Protein AF-A0A3M3B7T4-F1 (afdb_monomer)

Solvent-accessible surface area (backbone atoms only — not comparable to full-atom values): 5908 Å² total; per-residue (Å²): 112,56,60,79,78,45,76,44,86,51,81,62,14,79,45,64,68,22,32,44,39,66,60,53,56,49,51,52,55,50,26,75,75,70,40,29,68,74,38,72,48,77,48,47,74,88,32,55,61,93,86,38,68,91,43,87,62,51,69,60,44,50,54,51,48,52,53,59,53,69,76,46,64,52,56,44,77,45,80,43,83,40,76,53,68,89,75,62,73,81,59,95,81,77,85,123

Structure (mmCIF, N/CA/C/O backbone):
data_AF-A0A3M3B7T4-F1
#
_entry.id   AF-A0A3M3B7T4-F1
#
loop_
_atom_site.group_PDB
_atom_site.id
_atom_site.type_symbol
_atom_site.label_atom_id
_atom_site.label_alt_id
_atom_site.label_comp_id
_atom_site.label_asym_id
_atom_site.label_entity_id
_atom_site.label_seq_id
_atom_site.pdbx_PDB_ins_code
_atom_site.Cartn_x
_atom_site.Cartn_y
_atom_site.Cartn_z
_atom_site.occupancy
_atom_site.B_iso_or_equiv
_atom_site.auth_seq_id
_atom_site.auth_comp_id
_atom_site.auth_asym_id
_atom_site.auth_atom_id
_atom_site.pdbx_PDB_model_num
ATOM 1 N N . MET A 1 1 ? 1.773 0.829 -5.707 1.00 90.00 1 MET A N 1
ATOM 2 C CA . MET A 1 1 ? 2.976 0.283 -5.036 1.00 90.00 1 MET A CA 1
ATOM 3 C C . MET A 1 1 ? 4.155 0.103 -5.978 1.00 90.00 1 MET A C 1
ATOM 5 O O . MET A 1 1 ? 5.264 0.381 -5.547 1.00 90.00 1 MET A O 1
ATOM 9 N N . SER A 1 2 ? 3.946 -0.307 -7.233 1.00 94.25 2 SER A N 1
ATOM 10 C CA . SER A 1 2 ? 5.018 -0.389 -8.236 1.00 94.25 2 SER A CA 1
ATOM 11 C C . SER A 1 2 ? 5.692 0.966 -8.512 1.00 94.25 2 SER A C 1
ATOM 13 O O . SER A 1 2 ? 4.996 1.977 -8.643 1.00 94.25 2 SER A O 1
ATOM 15 N N . SER A 1 3 ? 7.027 0.972 -8.613 1.00 95.44 3 SER A N 1
ATOM 16 C CA . SER A 1 3 ? 7.825 2.123 -9.069 1.00 95.44 3 SER A CA 1
ATOM 17 C C . SER A 1 3 ? 7.748 2.347 -10.583 1.00 95.44 3 SER A C 1
ATOM 19 O O . SER A 1 3 ? 7.981 3.464 -11.031 1.00 95.44 3 SER A O 1
ATOM 21 N N . SER A 1 4 ? 7.376 1.329 -11.368 1.00 95.12 4 SER A N 1
ATOM 22 C CA . SER A 1 4 ? 7.185 1.463 -12.818 1.00 95.12 4 SER A CA 1
ATOM 23 C C . SER A 1 4 ? 5.838 2.091 -13.187 1.00 95.12 4 SER A C 1
ATOM 25 O O . SER A 1 4 ? 5.743 2.770 -14.204 1.00 95.12 4 SER A O 1
ATOM 27 N N . LEU A 1 5 ? 4.805 1.907 -12.354 1.00 95.56 5 LEU A N 1
ATOM 28 C CA . LEU A 1 5 ? 3.466 2.472 -12.578 1.00 95.56 5 LEU A CA 1
ATOM 29 C C . LEU A 1 5 ? 3.256 3.817 -11.872 1.00 95.56 5 LEU A C 1
ATOM 31 O O . LEU A 1 5 ? 2.624 4.716 -12.419 1.00 95.56 5 LEU A O 1
ATOM 35 N N . ASN A 1 6 ? 3.759 3.966 -10.643 1.00 97.06 6 ASN A N 1
ATOM 36 C CA . ASN A 1 6 ? 3.682 5.227 -9.911 1.00 97.06 6 ASN A CA 1
ATOM 37 C C . ASN A 1 6 ? 4.994 6.003 -10.078 1.00 97.06 6 ASN A C 1
ATOM 39 O O . ASN A 1 6 ? 5.915 5.863 -9.271 1.00 97.06 6 ASN A O 1
ATOM 43 N N . THR A 1 7 ? 5.036 6.841 -11.114 1.00 97.00 7 THR A N 1
ATOM 44 C CA . THR A 1 7 ? 6.164 7.718 -11.467 1.00 97.00 7 THR A CA 1
ATOM 45 C C . THR A 1 7 ? 6.043 9.128 -10.874 1.00 97.00 7 THR A C 1
ATOM 47 O O . THR A 1 7 ? 6.711 10.058 -11.326 1.00 97.00 7 THR A O 1
ATOM 50 N N . ARG A 1 8 ? 5.182 9.319 -9.863 1.00 98.44 8 ARG A N 1
ATOM 51 C CA . ARG A 1 8 ? 5.025 10.618 -9.195 1.00 98.44 8 ARG A CA 1
ATOM 52 C C . ARG A 1 8 ? 6.318 11.031 -8.493 1.00 98.44 8 ARG A C 1
ATOM 54 O O . ARG A 1 8 ? 7.052 10.196 -7.967 1.00 98.44 8 ARG A O 1
ATOM 61 N N . THR A 1 9 ? 6.529 12.338 -8.409 1.00 98.25 9 THR A N 1
ATOM 62 C CA . THR A 1 9 ? 7.679 12.966 -7.740 1.00 98.25 9 THR A CA 1
ATOM 63 C C . THR A 1 9 ? 7.291 13.722 -6.468 1.00 98.25 9 THR A C 1
ATOM 65 O O . THR A 1 9 ? 8.102 14.457 -5.915 1.00 98.25 9 THR A O 1
ATOM 68 N N . ASP A 1 10 ? 6.043 13.590 -6.026 1.00 98.50 10 ASP A N 1
ATOM 69 C CA . ASP A 1 10 ? 5.531 14.213 -4.809 1.00 98.50 10 ASP A CA 1
ATOM 70 C C . ASP A 1 10 ? 5.583 13.240 -3.614 1.00 98.50 10 ASP A C 1
ATOM 72 O O . ASP A 1 10 ? 6.195 12.169 -3.682 1.00 98.50 10 ASP A O 1
ATOM 76 N N . GLN A 1 11 ?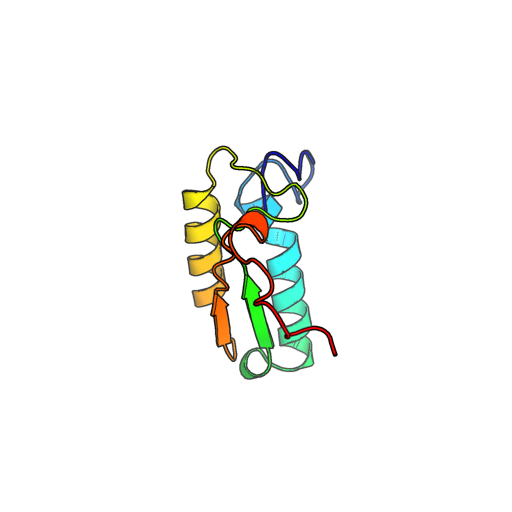 4.911 13.580 -2.510 1.00 98.44 11 GLN A N 1
ATOM 77 C CA . GLN A 1 1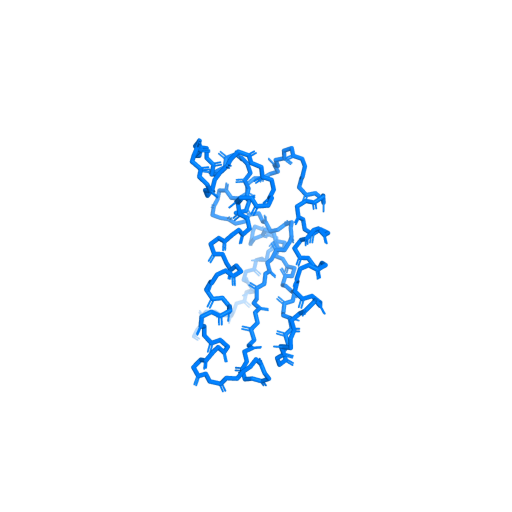1 ? 4.887 12.760 -1.295 1.00 98.44 11 GLN A CA 1
ATOM 78 C C . GLN A 1 11 ? 4.219 11.381 -1.457 1.00 98.44 11 GLN A C 1
ATOM 80 O O . GLN A 1 11 ? 4.278 10.577 -0.525 1.00 98.44 11 GLN A O 1
ATOM 85 N N . TYR A 1 12 ? 3.613 11.089 -2.612 1.00 98.56 12 TYR A N 1
ATOM 86 C CA . TYR A 1 12 ? 2.975 9.808 -2.926 1.00 98.56 12 TYR A CA 1
ATOM 87 C C . TYR A 1 12 ? 3.774 8.956 -3.933 1.00 98.56 12 TYR A C 1
ATOM 89 O O . TYR A 1 12 ? 3.304 7.891 -4.342 1.00 98.56 12 TYR A O 1
ATOM 97 N N . GLY A 1 13 ? 4.978 9.384 -4.337 1.00 98.19 13 GLY A N 1
ATOM 98 C CA . GLY A 1 13 ? 5.859 8.639 -5.244 1.00 98.19 13 GLY A CA 1
ATOM 99 C C . GLY A 1 13 ? 7.352 8.743 -4.916 1.00 98.19 13 GLY A C 1
ATOM 100 O O . GLY A 1 13 ? 7.756 9.234 -3.861 1.00 98.19 13 GLY A O 1
ATOM 101 N N . GLY A 1 14 ? 8.191 8.214 -5.809 1.00 97.19 14 GLY A N 1
ATOM 102 C CA . GLY A 1 14 ? 9.654 8.204 -5.673 1.00 97.19 14 GLY A CA 1
ATOM 103 C C . GLY A 1 14 ? 10.197 7.119 -4.736 1.00 97.19 14 GLY A C 1
ATOM 104 O O . GLY A 1 14 ? 10.915 6.229 -5.179 1.00 97.19 14 GLY A O 1
ATOM 105 N N . SER A 1 15 ? 9.823 7.130 -3.454 1.00 97.81 15 SER A N 1
ATOM 106 C CA . SER A 1 15 ? 10.300 6.152 -2.459 1.00 97.81 15 SER A CA 1
ATOM 107 C C . SER A 1 15 ? 9.270 5.055 -2.165 1.00 97.81 15 SER A C 1
ATOM 109 O O . SER A 1 15 ? 8.076 5.236 -2.405 1.00 97.81 15 SER A O 1
ATOM 111 N N . ILE A 1 16 ? 9.714 3.917 -1.614 1.00 98.00 16 ILE A N 1
ATOM 112 C CA . ILE A 1 16 ? 8.808 2.853 -1.140 1.00 98.00 16 ILE A CA 1
ATOM 113 C C . ILE A 1 16 ? 7.792 3.438 -0.149 1.00 98.00 16 ILE A C 1
ATOM 115 O O . ILE A 1 16 ? 6.592 3.334 -0.390 1.00 98.00 16 ILE A O 1
ATOM 119 N N . ALA A 1 17 ? 8.261 4.142 0.886 1.00 97.94 17 ALA A N 1
ATOM 120 C CA . ALA A 1 17 ? 7.403 4.751 1.904 1.00 97.94 17 ALA A CA 1
ATOM 121 C C . ALA A 1 17 ? 6.340 5.690 1.302 1.00 97.94 17 ALA A C 1
ATOM 123 O O . ALA A 1 17 ? 5.164 5.618 1.654 1.00 97.94 17 ALA A O 1
ATOM 124 N N . ASN A 1 18 ? 6.718 6.529 0.335 1.00 98.50 18 ASN A N 1
ATOM 125 C CA . ASN A 1 18 ? 5.775 7.431 -0.324 1.00 98.50 18 ASN A CA 1
ATOM 126 C C . ASN A 1 18 ? 4.738 6.679 -1.167 1.00 98.50 18 ASN A C 1
ATOM 128 O O . ASN A 1 18 ? 3.559 7.018 -1.131 1.00 98.50 18 ASN A O 1
ATOM 132 N N . ARG A 1 19 ? 5.134 5.622 -1.887 1.00 98.00 19 ARG A N 1
ATOM 133 C CA . ARG A 1 19 ? 4.176 4.814 -2.662 1.00 98.00 19 ARG A CA 1
ATOM 134 C C . ARG A 1 19 ? 3.192 4.062 -1.762 1.00 98.00 19 ARG A C 1
ATOM 136 O O . ARG A 1 19 ? 2.063 3.824 -2.187 1.00 98.00 19 ARG A O 1
ATOM 143 N N . GLN A 1 20 ? 3.615 3.694 -0.552 1.00 97.75 20 GLN A N 1
ATOM 144 C CA . GLN A 1 20 ? 2.788 3.032 0.462 1.00 97.75 20 GLN A CA 1
ATOM 145 C C . GLN A 1 20 ? 1.799 3.977 1.145 1.00 97.75 20 GLN A C 1
ATOM 147 O O . GLN A 1 20 ? 0.697 3.553 1.494 1.00 97.75 20 GLN A O 1
ATOM 152 N N . ARG A 1 21 ? 2.178 5.254 1.275 1.00 98.38 21 ARG A N 1
ATOM 153 C CA . ARG A 1 21 ? 1.447 6.303 1.993 1.00 98.38 21 ARG A CA 1
ATOM 154 C C . ARG A 1 21 ? -0.051 6.305 1.724 1.00 98.38 21 ARG A C 1
ATOM 156 O O . ARG A 1 21 ? -0.819 6.262 2.671 1.00 98.38 21 ARG A O 1
ATOM 163 N N . PHE A 1 22 ? -0.458 6.291 0.455 1.00 98.31 22 PHE A N 1
ATOM 164 C CA . PHE A 1 22 ? -1.876 6.350 0.090 1.00 98.31 22 PHE A CA 1
ATOM 165 C C . PHE A 1 22 ? -2.704 5.233 0.748 1.00 98.31 22 PHE A C 1
ATOM 167 O O . PHE A 1 22 ? -3.783 5.479 1.281 1.00 98.31 22 PHE A O 1
ATOM 174 N N . LEU A 1 23 ? -2.185 4.003 0.744 1.00 97.69 23 LEU A N 1
ATOM 175 C CA . LEU A 1 23 ? -2.873 2.867 1.348 1.00 97.69 23 LEU A CA 1
ATOM 176 C C . LEU A 1 23 ? -2.874 2.955 2.875 1.00 97.69 23 LEU A C 1
ATOM 178 O O . LEU A 1 23 ? -3.903 2.700 3.491 1.00 97.69 23 LEU A O 1
ATOM 182 N N . LEU A 1 24 ? -1.742 3.329 3.474 1.00 98.44 24 LEU A N 1
ATOM 183 C CA . LEU A 1 24 ? -1.615 3.422 4.928 1.00 98.44 24 LEU A CA 1
ATOM 184 C C . LEU A 1 24 ? -2.498 4.539 5.502 1.00 98.44 24 LEU A C 1
ATOM 186 O O . LEU A 1 24 ? -3.250 4.278 6.431 1.00 98.44 24 LEU A O 1
ATOM 190 N N . GLU A 1 25 ? -2.509 5.726 4.889 1.00 98.69 25 GLU A N 1
ATOM 191 C CA . GLU A 1 25 ? -3.411 6.828 5.265 1.00 98.69 25 GLU A CA 1
ATOM 192 C C . GLU A 1 25 ? -4.884 6.415 5.144 1.00 98.69 25 GLU A C 1
ATOM 194 O O . GLU A 1 25 ? -5.693 6.749 6.005 1.00 98.69 25 GLU A O 1
ATOM 199 N N . THR A 1 26 ? -5.233 5.641 4.111 1.00 98.56 26 THR A N 1
ATOM 200 C CA . THR A 1 26 ? -6.596 5.115 3.939 1.00 98.56 26 THR A CA 1
ATOM 201 C C . THR A 1 26 ? -6.970 4.145 5.061 1.00 98.56 26 THR A C 1
ATOM 203 O O . THR A 1 26 ? -8.059 4.249 5.621 1.00 98.56 26 THR A O 1
ATOM 206 N N . ILE A 1 27 ? -6.080 3.209 5.408 1.00 98.44 27 ILE A N 1
ATOM 207 C CA . ILE A 1 27 ? -6.305 2.254 6.502 1.00 98.44 27 ILE A CA 1
ATOM 208 C C . ILE A 1 27 ? -6.469 2.997 7.828 1.00 98.44 27 ILE A C 1
ATOM 210 O O . ILE A 1 27 ? -7.420 2.723 8.555 1.00 98.44 27 ILE A O 1
ATOM 214 N N . ASP A 1 28 ? -5.583 3.950 8.113 1.00 98.56 28 ASP A N 1
ATOM 215 C CA . ASP A 1 28 ? -5.576 4.695 9.372 1.00 98.56 28 ASP A CA 1
ATOM 216 C C . ASP A 1 28 ? -6.836 5.568 9.506 1.00 98.56 28 ASP A C 1
ATOM 218 O O . ASP A 1 28 ? -7.464 5.592 10.564 1.00 98.56 28 ASP A O 1
ATOM 222 N N . ALA A 1 29 ? -7.270 6.215 8.418 1.00 98.81 29 ALA A N 1
ATOM 223 C CA . ALA A 1 29 ? -8.508 6.991 8.393 1.00 98.81 29 ALA A CA 1
ATOM 224 C C . ALA A 1 29 ? -9.750 6.113 8.617 1.00 98.81 29 ALA A C 1
ATOM 226 O O . ALA A 1 29 ? -10.622 6.472 9.402 1.00 98.81 29 ALA A O 1
ATOM 227 N N . ILE A 1 30 ? -9.831 4.939 7.980 1.00 98.69 30 ILE A N 1
ATOM 228 C CA . ILE A 1 30 ? -10.947 4.007 8.205 1.00 98.69 30 ILE A CA 1
ATOM 229 C C . ILE A 1 30 ? -10.905 3.472 9.644 1.00 98.69 30 ILE A C 1
ATOM 231 O O . ILE A 1 30 ? -11.944 3.373 10.296 1.00 98.69 30 ILE A O 1
ATOM 235 N N . ALA A 1 31 ? -9.718 3.158 10.169 1.00 98.56 31 ALA A N 1
ATOM 236 C CA . ALA A 1 31 ? -9.554 2.644 11.526 1.00 98.56 31 ALA A CA 1
ATOM 237 C C . ALA A 1 31 ? -10.017 3.653 12.580 1.00 98.56 31 ALA A C 1
ATOM 239 O O . ALA A 1 31 ? -10.640 3.243 13.559 1.00 98.56 31 ALA A O 1
ATOM 240 N N . ALA A 1 32 ? -9.775 4.948 12.357 1.00 98.69 32 ALA A N 1
ATOM 241 C CA . ALA A 1 32 ? -10.263 6.015 13.225 1.00 98.69 32 ALA A CA 1
ATOM 242 C C . ALA A 1 32 ? -11.801 6.050 13.318 1.00 98.69 32 ALA A C 1
ATOM 244 O O . ALA A 1 32 ? -12.339 6.342 14.382 1.00 98.69 32 ALA A O 1
ATOM 245 N N . GLU A 1 33 ? -12.502 5.701 12.237 1.00 98.69 33 GLU A N 1
ATOM 246 C CA . GLU A 1 33 ? -13.968 5.737 12.180 1.00 98.69 33 GLU A CA 1
ATOM 247 C C . GLU A 1 33 ? -14.629 4.457 12.712 1.00 98.69 33 GLU A C 1
ATOM 249 O O . GLU A 1 33 ? -15.648 4.519 13.402 1.00 98.69 33 GLU A O 1
ATOM 254 N N . ILE A 1 34 ? -14.086 3.275 12.387 1.00 98.50 34 ILE A N 1
ATOM 255 C CA . ILE A 1 34 ? -14.776 1.996 12.663 1.00 98.50 34 ILE A CA 1
ATOM 256 C C . ILE A 1 34 ? -14.015 1.032 13.580 1.00 98.50 34 ILE A C 1
ATOM 258 O O . ILE A 1 34 ? -14.609 0.045 14.036 1.00 98.50 34 ILE A O 1
ATOM 262 N N . GLY A 1 35 ? -12.751 1.327 13.888 1.00 98.38 35 GLY A N 1
ATOM 263 C CA . GLY A 1 35 ? -11.826 0.460 14.617 1.00 98.38 35 GLY A CA 1
ATOM 264 C C . GLY A 1 35 ? -11.068 -0.508 13.701 1.00 98.38 35 GLY A C 1
ATOM 265 O O . GLY A 1 35 ? -11.644 -1.127 12.804 1.00 98.38 35 GLY A O 1
ATOM 266 N N . GLY A 1 36 ? -9.767 -0.673 13.956 1.00 98.31 36 GLY A N 1
ATOM 267 C CA . GLY A 1 36 ? -8.859 -1.488 13.140 1.00 98.31 36 GLY A CA 1
ATOM 268 C C . GLY A 1 36 ? -9.233 -2.976 13.057 1.00 98.31 36 GLY A C 1
ATOM 269 O O . GLY A 1 36 ? -9.191 -3.578 11.984 1.00 98.31 36 GLY A O 1
ATOM 270 N N . SER A 1 37 ? -9.750 -3.552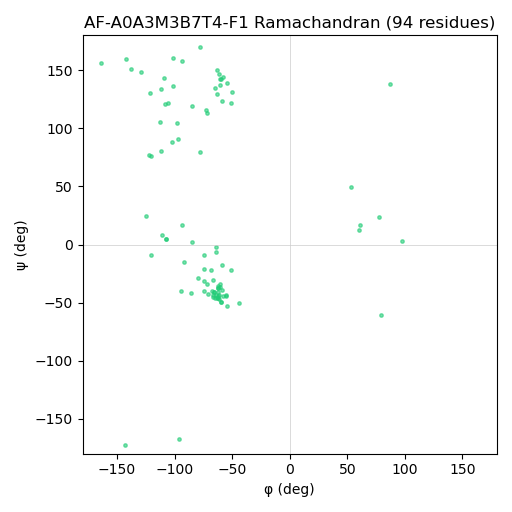 14.146 1.00 98.38 37 SER A N 1
ATOM 271 C CA . SER A 1 37 ? -10.246 -4.941 14.209 1.00 98.38 37 SER A CA 1
ATOM 272 C C . SER A 1 37 ? -11.457 -5.246 13.315 1.00 98.38 37 SER A C 1
ATOM 274 O O . SER A 1 37 ? -11.897 -6.393 13.252 1.00 98.38 37 SER A O 1
ATOM 276 N N . LYS A 1 38 ? -11.992 -4.252 12.591 1.00 98.50 38 LYS A N 1
ATOM 277 C CA . LYS A 1 38 ? -13.037 -4.421 11.564 1.00 98.50 38 LYS A CA 1
ATOM 278 C C . LYS A 1 38 ? -12.521 -4.247 10.133 1.00 98.50 38 LYS A C 1
ATOM 280 O O . LYS A 1 38 ? -13.316 -4.269 9.195 1.00 98.50 38 LYS A O 1
ATOM 285 N N . ILE A 1 39 ? -11.214 -4.067 9.950 1.00 98.62 39 ILE A N 1
ATOM 286 C CA . ILE A 1 39 ? -10.596 -3.814 8.647 1.00 98.62 39 ILE A CA 1
ATOM 287 C C . ILE A 1 39 ? -9.869 -5.063 8.162 1.00 98.62 39 ILE A C 1
ATOM 289 O O . ILE A 1 39 ? -8.946 -5.559 8.804 1.00 98.62 39 ILE A O 1
ATOM 293 N N . GLY A 1 40 ? -10.267 -5.540 6.986 1.00 98.06 40 GLY A N 1
ATOM 294 C CA . GLY A 1 40 ? -9.500 -6.503 6.205 1.00 98.06 40 GLY A CA 1
ATOM 295 C C . GLY A 1 40 ? -8.759 -5.796 5.077 1.00 98.06 40 GLY A C 1
ATOM 296 O O . GLY A 1 40 ? -9.350 -4.966 4.385 1.00 98.06 40 GLY A O 1
ATOM 297 N N . VAL A 1 41 ? -7.491 -6.138 4.849 1.00 97.69 41 VAL A N 1
ATOM 298 C CA . VAL A 1 41 ? -6.715 -5.569 3.736 1.00 97.69 41 VAL A CA 1
ATOM 299 C C . VAL A 1 41 ? -6.224 -6.676 2.813 1.00 97.69 41 VAL A C 1
ATOM 301 O O . VAL A 1 41 ? -5.671 -7.675 3.269 1.00 97.69 41 VAL A O 1
ATOM 304 N N . ARG A 1 42 ? -6.445 -6.518 1.504 1.00 95.44 42 ARG A N 1
ATOM 305 C CA . ARG A 1 42 ? -6.071 -7.506 0.485 1.00 95.44 42 ARG A CA 1
ATOM 306 C C . ARG A 1 42 ? -4.951 -6.985 -0.404 1.00 95.44 42 ARG A C 1
ATOM 308 O O . ARG A 1 42 ? -5.051 -5.887 -0.947 1.00 95.44 42 ARG A O 1
ATOM 315 N N . PHE A 1 43 ? -3.948 -7.824 -0.635 1.00 89.00 43 PHE A N 1
ATOM 316 C CA . PHE A 1 43 ? -2.813 -7.530 -1.509 1.00 89.00 43 PHE A CA 1
ATOM 317 C C . PHE A 1 43 ? -2.494 -8.753 -2.357 1.00 89.00 43 PHE A C 1
ATOM 319 O O . PHE A 1 43 ? -2.674 -9.884 -1.908 1.00 89.00 43 PHE A O 1
ATOM 326 N N . SER A 1 44 ? -1.959 -8.523 -3.552 1.00 91.31 44 SER A N 1
ATOM 327 C CA . SER A 1 44 ? -1.454 -9.597 -4.411 1.00 91.31 44 SER A CA 1
ATOM 328 C C . SER A 1 44 ? 0.031 -9.367 -4.702 1.00 91.31 44 SER A C 1
ATOM 330 O O . SER A 1 44 ? 0.359 -8.880 -5.788 1.00 91.31 44 SER A O 1
ATOM 332 N N . PRO A 1 45 ? 0.940 -9.643 -3.739 1.00 90.75 45 PRO A N 1
ATOM 333 C CA . PRO A 1 45 ? 2.372 -9.580 -4.000 1.00 90.75 45 PRO A CA 1
ATOM 334 C C . PRO A 1 45 ? 2.720 -10.462 -5.194 1.00 90.75 45 PRO A C 1
ATOM 336 O O . PRO A 1 45 ? 2.178 -11.559 -5.340 1.00 90.75 45 PRO A O 1
ATOM 339 N N . PHE A 1 46 ? 3.601 -9.965 -6.057 1.00 90.00 46 PHE A N 1
ATOM 340 C CA . PHE A 1 46 ? 4.028 -10.656 -7.276 1.00 90.00 46 PHE A CA 1
ATOM 341 C C . PHE A 1 46 ? 2.905 -10.975 -8.282 1.00 90.00 46 PHE A C 1
ATOM 343 O O . PHE A 1 46 ? 3.123 -11.733 -9.227 1.00 90.00 46 PHE A O 1
ATOM 350 N N . GLY A 1 47 ? 1.709 -10.396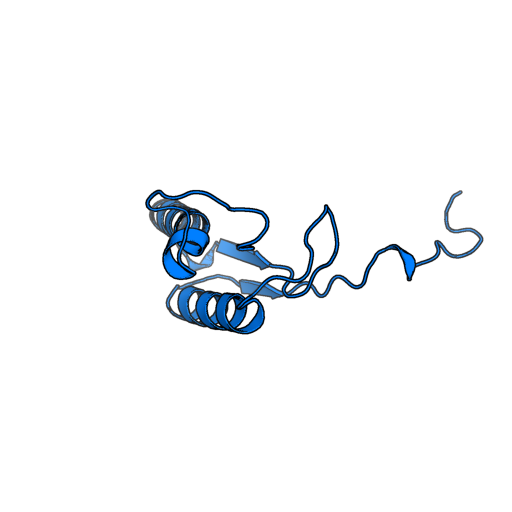 -8.118 1.00 87.94 47 GLY A N 1
ATOM 351 C CA . GLY A 1 47 ? 0.644 -10.490 -9.112 1.00 87.94 47 GLY A CA 1
ATOM 352 C C . GLY A 1 47 ? 1.078 -9.872 -10.442 1.00 87.94 47 GLY A C 1
ATOM 353 O O . GLY A 1 47 ? 1.860 -8.923 -10.466 1.00 87.94 47 GLY A O 1
ATOM 354 N N . ARG A 1 48 ? 0.590 -10.428 -11.556 1.00 88.06 48 ARG A N 1
ATOM 355 C CA . ARG A 1 48 ? 0.984 -10.028 -12.925 1.00 88.06 48 ARG A CA 1
ATOM 356 C C . ARG A 1 48 ? -0.197 -9.628 -13.811 1.00 88.06 48 ARG A C 1
ATOM 358 O O . ARG A 1 48 ? -0.146 -9.759 -15.029 1.00 88.06 48 ARG A O 1
ATOM 365 N N . LEU A 1 49 ? -1.295 -9.202 -13.194 1.00 85.69 49 LEU A N 1
ATOM 366 C CA . LEU A 1 49 ? -2.499 -8.752 -13.896 1.00 85.69 49 LEU A CA 1
ATOM 367 C C . LEU A 1 49 ? -2.470 -7.231 -14.096 1.00 85.69 49 LEU A C 1
ATOM 369 O O . LEU A 1 49 ? -1.814 -6.525 -13.334 1.00 85.69 49 LEU A O 1
ATOM 373 N N . TYR A 1 50 ? -3.222 -6.736 -15.082 1.00 86.44 50 TYR A N 1
ATOM 374 C CA . TYR A 1 50 ? -3.477 -5.302 -15.302 1.00 86.44 50 TYR A CA 1
ATOM 375 C C . TYR A 1 50 ? -2.202 -4.446 -15.395 1.00 86.44 50 TYR A C 1
ATOM 377 O O . TYR A 1 50 ? -2.061 -3.449 -14.690 1.00 86.44 50 TYR A O 1
ATOM 385 N N . ASP A 1 51 ? -1.251 -4.880 -16.225 1.00 86.62 51 ASP A N 1
ATOM 386 C CA . ASP A 1 51 ? 0.034 -4.202 -16.459 1.00 86.62 51 ASP A CA 1
ATOM 387 C C . ASP A 1 51 ? 0.929 -4.064 -15.216 1.00 86.62 51 ASP A C 1
ATOM 389 O O . ASP A 1 51 ? 1.907 -3.312 -15.201 1.00 86.62 51 ASP A O 1
ATOM 393 N N . PHE A 1 52 ? 0.652 -4.844 -14.168 1.00 87.44 52 PHE A N 1
ATOM 394 C CA . PHE A 1 52 ? 1.514 -4.938 -12.999 1.00 87.44 52 PHE A CA 1
ATOM 395 C C . PHE A 1 52 ? 2.725 -5.836 -13.294 1.00 87.44 52 PHE A C 1
ATOM 397 O O . PHE A 1 52 ? 2.757 -7.026 -12.977 1.00 87.44 52 PHE A O 1
ATOM 404 N N . GLY A 1 53 ? 3.716 -5.260 -13.974 1.00 88.00 53 GLY A N 1
ATOM 405 C CA . GLY A 1 53 ? 4.990 -5.910 -14.273 1.00 88.00 53 GLY A CA 1
ATOM 406 C C . GLY A 1 53 ? 5.952 -5.942 -13.083 1.00 88.00 53 GLY A C 1
ATOM 407 O O . GLY A 1 53 ? 5.748 -5.263 -12.077 1.00 88.00 53 GLY A O 1
ATOM 408 N N . VAL A 1 54 ? 7.035 -6.709 -13.233 1.00 91.44 54 VAL A N 1
ATOM 409 C CA . VAL A 1 54 ? 8.187 -6.671 -12.316 1.00 91.44 54 VAL A CA 1
ATOM 410 C C . VAL A 1 54 ? 8.785 -5.262 -12.323 1.00 91.44 54 VAL A C 1
ATOM 412 O O . VAL A 1 54 ? 8.847 -4.612 -13.368 1.00 91.44 54 VAL A O 1
ATOM 415 N N . TYR A 1 55 ? 9.231 -4.788 -11.164 1.00 93.44 55 TYR A N 1
ATOM 416 C CA . TYR A 1 55 ? 9.870 -3.484 -11.012 1.00 93.44 55 TYR A CA 1
ATOM 417 C C . TYR A 1 55 ? 11.014 -3.553 -9.997 1.00 93.44 55 TYR A C 1
ATOM 419 O O . TYR A 1 55 ? 11.083 -4.463 -9.173 1.00 93.44 55 TYR A O 1
ATOM 427 N N . GLU A 1 56 ? 11.924 -2.583 -10.065 1.00 92.44 56 GLU A N 1
ATOM 428 C CA . GLU A 1 56 ? 13.059 -2.492 -9.148 1.00 92.44 56 GLU A CA 1
ATOM 429 C C . GLU A 1 56 ? 12.589 -2.284 -7.699 1.00 92.44 56 GLU A C 1
ATOM 431 O O . GLU A 1 56 ? 11.779 -1.393 -7.415 1.00 92.44 56 GLU A O 1
ATOM 436 N N . GLY A 1 57 ? 13.110 -3.102 -6.783 1.00 93.94 57 GLY A N 1
ATOM 437 C CA . GLY A 1 57 ? 12.754 -3.054 -5.367 1.00 93.94 57 GLY A CA 1
ATOM 438 C C . GLY A 1 57 ? 11.399 -3.697 -5.034 1.00 93.94 57 GLY A C 1
ATOM 439 O O . GLY A 1 57 ? 10.733 -3.270 -4.083 1.00 93.94 57 GLY A O 1
ATOM 440 N N . GLU A 1 58 ? 10.908 -4.631 -5.863 1.00 94.50 58 GLU A N 1
ATOM 441 C CA . GLU A 1 58 ? 9.607 -5.289 -5.668 1.00 94.50 58 GLU A CA 1
ATOM 442 C C . GLU A 1 58 ? 9.538 -6.045 -4.331 1.00 94.50 58 GLU A C 1
ATOM 444 O O . GLU A 1 58 ? 8.598 -5.826 -3.564 1.00 94.50 58 GLU A O 1
ATOM 449 N N . GLU A 1 59 ? 10.532 -6.880 -4.021 1.00 94.06 59 GLU A N 1
ATOM 450 C CA . GLU A 1 59 ? 10.570 -7.668 -2.781 1.00 94.06 59 GLU A CA 1
ATOM 451 C C . GLU A 1 59 ? 10.616 -6.767 -1.542 1.00 94.06 59 GLU A C 1
ATOM 453 O O . GLU A 1 59 ? 9.818 -6.928 -0.615 1.00 94.06 59 GLU A O 1
ATOM 458 N N . GLU A 1 60 ? 11.473 -5.747 -1.558 1.00 97.00 60 GLU A N 1
ATOM 459 C CA . GLU A 1 60 ? 11.612 -4.762 -0.488 1.00 97.00 60 GLU A CA 1
ATOM 460 C C . GLU A 1 60 ? 10.317 -3.971 -0.288 1.00 97.00 60 GLU A C 1
ATOM 462 O O . GLU A 1 60 ? 9.926 -3.687 0.847 1.00 97.00 60 GLU A O 1
ATOM 467 N N . THR A 1 61 ? 9.607 -3.650 -1.376 1.00 96.12 61 THR A N 1
ATOM 468 C CA . THR A 1 61 ? 8.305 -2.972 -1.306 1.00 96.12 61 THR A CA 1
ATOM 469 C C . THR A 1 61 ? 7.284 -3.821 -0.550 1.00 96.12 61 THR A C 1
ATOM 471 O O . THR A 1 61 ? 6.543 -3.286 0.282 1.00 96.12 61 THR A O 1
ATOM 474 N N . TRP A 1 62 ? 7.234 -5.128 -0.823 1.00 94.62 62 TRP A N 1
ATOM 475 C CA . TRP A 1 62 ? 6.284 -6.035 -0.179 1.00 94.62 62 TRP A CA 1
ATOM 476 C C . TRP A 1 62 ? 6.660 -6.348 1.267 1.00 94.62 62 TRP A C 1
ATOM 478 O O . TRP A 1 62 ? 5.778 -6.325 2.125 1.00 94.62 62 TRP A O 1
ATOM 488 N N . MET A 1 63 ? 7.947 -6.537 1.567 1.00 96.19 63 MET A N 1
ATOM 489 C CA . MET A 1 63 ? 8.430 -6.708 2.942 1.00 96.19 63 MET A CA 1
ATOM 490 C C . MET A 1 63 ? 8.161 -5.468 3.798 1.00 96.19 63 MET A C 1
ATOM 492 O O . MET A 1 63 ? 7.657 -5.577 4.916 1.00 96.19 63 MET A O 1
ATOM 496 N N . SER A 1 64 ? 8.421 -4.278 3.253 1.00 97.38 64 SER A N 1
ATOM 497 C CA . SER A 1 64 ? 8.121 -3.018 3.931 1.00 97.38 64 SER A CA 1
ATOM 498 C C . SER A 1 64 ? 6.617 -2.847 4.181 1.00 97.38 64 SER A C 1
ATOM 500 O O . SER A 1 64 ? 6.226 -2.436 5.271 1.00 97.38 64 SER A O 1
ATOM 502 N N . MET A 1 65 ? 5.764 -3.218 3.219 1.00 96.75 65 MET A N 1
ATOM 503 C CA . MET A 1 65 ? 4.308 -3.158 3.389 1.00 96.75 65 MET A CA 1
ATOM 504 C C . MET A 1 65 ? 3.831 -4.155 4.452 1.00 96.75 65 MET A C 1
ATOM 506 O O . MET A 1 65 ? 3.031 -3.788 5.305 1.00 96.75 65 MET A O 1
ATOM 510 N N . 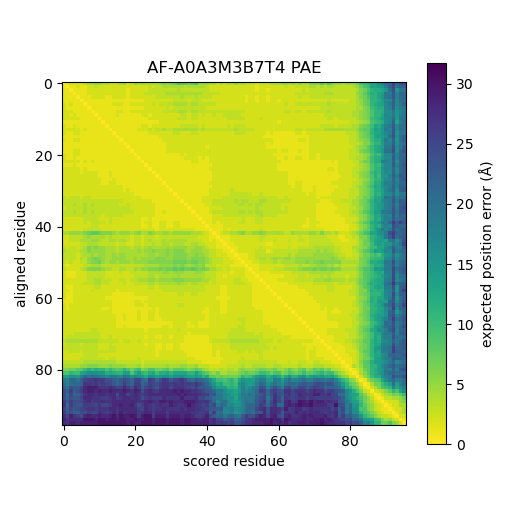ALA A 1 66 ? 4.350 -5.387 4.453 1.00 95.88 66 ALA A N 1
ATOM 511 C CA . ALA A 1 66 ? 4.025 -6.382 5.473 1.00 95.88 66 ALA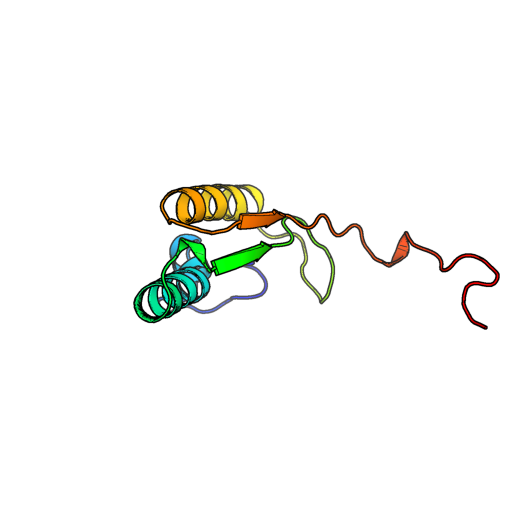 A CA 1
ATOM 512 C C . ALA A 1 66 ? 4.374 -5.886 6.886 1.00 95.88 66 ALA A C 1
ATOM 514 O O . ALA A 1 66 ? 3.544 -5.995 7.787 1.00 95.88 66 ALA A O 1
ATOM 515 N N . SER A 1 67 ? 5.552 -5.275 7.061 1.00 97.19 67 SER A N 1
ATOM 516 C CA . SER A 1 67 ? 5.948 -4.659 8.334 1.00 97.19 67 SER A CA 1
ATOM 517 C C . SER A 1 67 ? 4.975 -3.555 8.754 1.00 97.19 67 SER A C 1
ATOM 519 O O . SER A 1 67 ? 4.473 -3.579 9.873 1.00 97.19 67 SER A O 1
ATOM 521 N N . ALA A 1 68 ? 4.645 -2.630 7.846 1.00 97.50 68 ALA A N 1
ATOM 522 C CA . ALA A 1 68 ? 3.736 -1.523 8.142 1.00 97.50 68 ALA A CA 1
ATOM 523 C C . ALA A 1 68 ? 2.323 -1.999 8.526 1.00 97.50 68 ALA A C 1
ATOM 525 O O . ALA A 1 68 ? 1.669 -1.407 9.382 1.00 97.50 68 ALA A O 1
ATOM 526 N N . LEU A 1 69 ? 1.829 -3.072 7.911 1.00 96.94 69 LEU A N 1
ATOM 527 C CA . LEU A 1 69 ? 0.528 -3.647 8.261 1.00 96.94 69 LEU A CA 1
ATOM 528 C C . LEU A 1 69 ? 0.555 -4.354 9.615 1.00 96.94 69 LEU A C 1
ATOM 530 O O . LEU A 1 69 ? -0.435 -4.307 10.332 1.00 96.94 69 LEU A O 1
ATOM 534 N N . ASN A 1 70 ? 1.680 -4.975 9.972 1.00 96.56 70 ASN A N 1
ATOM 535 C CA . ASN A 1 70 ? 1.853 -5.648 11.258 1.00 96.56 70 ASN A CA 1
ATOM 536 C C . ASN A 1 70 ? 1.891 -4.668 12.446 1.00 96.56 70 ASN A C 1
ATOM 538 O O . ASN A 1 70 ? 1.610 -5.056 13.575 1.00 96.56 70 ASN A O 1
ATOM 542 N N . GLU A 1 71 ? 2.217 -3.398 12.204 1.00 97.69 71 GLU A N 1
ATOM 543 C CA . GLU A 1 71 ? 2.142 -2.326 13.207 1.00 97.69 71 GLU A CA 1
ATOM 544 C C . GLU A 1 71 ? 0.703 -1.864 13.499 1.00 97.69 71 GLU A C 1
ATOM 546 O O . GLU A 1 71 ? 0.480 -1.088 14.427 1.00 97.69 71 GLU A O 1
ATOM 551 N N . ARG A 1 72 ? -0.282 -2.314 12.711 1.00 97.12 72 ARG A N 1
ATOM 552 C CA . ARG A 1 72 ? -1.683 -1.894 12.810 1.00 97.12 72 ARG A CA 1
ATOM 553 C C . ARG A 1 72 ? -2.544 -3.022 13.359 1.00 97.12 72 ARG A C 1
ATOM 555 O O . ARG A 1 72 ? -2.367 -4.188 13.016 1.00 97.12 72 ARG A O 1
ATOM 562 N N . GLU A 1 73 ? -3.537 -2.666 14.167 1.00 97.94 73 GLU A N 1
ATOM 563 C CA . GLU A 1 73 ? -4.608 -3.597 14.514 1.00 97.94 73 GLU A CA 1
ATOM 564 C C . GLU A 1 73 ? -5.503 -3.780 13.284 1.00 97.94 73 GLU A C 1
ATOM 566 O O . GLU A 1 73 ? -6.162 -2.841 12.844 1.00 97.94 73 GLU A O 1
ATOM 571 N N . LEU A 1 74 ? -5.508 -4.980 12.710 1.00 98.31 74 LEU A N 1
ATOM 572 C CA . LEU A 1 74 ? -6.321 -5.341 11.551 1.00 98.31 74 LEU A CA 1
ATOM 573 C C . LEU A 1 74 ? -7.088 -6.625 11.857 1.00 98.31 74 LEU A C 1
ATOM 575 O O . LEU A 1 74 ? -6.585 -7.501 12.560 1.00 98.31 74 LEU A O 1
ATOM 579 N N . ALA A 1 75 ? -8.283 -6.771 11.287 1.00 98.38 75 ALA A N 1
ATOM 580 C CA . ALA A 1 75 ? -9.044 -8.015 11.374 1.00 98.38 75 ALA A CA 1
ATOM 581 C C . ALA A 1 75 ? -8.297 -9.162 10.680 1.00 98.38 75 ALA A C 1
ATOM 583 O O . ALA A 1 75 ? -8.201 -10.270 11.204 1.00 98.38 75 ALA A O 1
ATOM 584 N N . PHE A 1 76 ? -7.791 -8.893 9.472 1.00 97.94 76 PHE A N 1
ATOM 585 C CA . PHE A 1 76 ? -6.981 -9.831 8.704 1.00 97.94 76 PHE A CA 1
ATOM 586 C C . PHE A 1 76 ? -6.222 -9.140 7.565 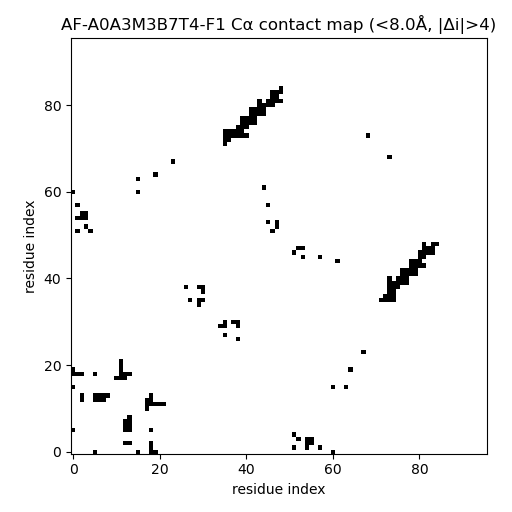1.00 97.94 76 PHE A C 1
ATOM 588 O O . PHE A 1 76 ? -6.644 -8.121 7.012 1.00 97.94 76 PHE A O 1
ATOM 595 N N . VAL A 1 77 ? -5.129 -9.777 7.151 1.00 97.19 77 VAL A N 1
ATOM 596 C CA . VAL A 1 77 ? -4.430 -9.506 5.893 1.00 97.19 77 VAL A CA 1
ATOM 597 C C . VAL A 1 77 ? -4.679 -10.677 4.947 1.00 97.19 77 VAL A C 1
ATOM 599 O O . VAL A 1 77 ? -4.351 -11.820 5.251 1.00 97.19 77 VAL A O 1
ATOM 602 N N . HIS A 1 78 ? -5.264 -10.396 3.785 1.00 96.38 78 HIS A N 1
ATOM 603 C CA . HIS A 1 78 ? -5.495 -11.375 2.731 1.00 96.38 78 HIS A CA 1
ATOM 604 C C . HIS A 1 78 ? -4.390 -11.261 1.678 1.00 96.38 78 HIS A C 1
ATOM 606 O O . HIS A 1 78 ? -4.399 -10.359 0.836 1.00 96.38 78 HIS A O 1
ATOM 612 N N . LEU A 1 79 ? -3.454 -12.211 1.703 1.00 91.75 79 LEU A N 1
ATOM 613 C CA . LEU A 1 79 ? -2.472 -12.393 0.639 1.00 91.75 79 LEU A CA 1
ATOM 614 C C . LEU A 1 79 ? -3.065 -13.254 -0.467 1.00 91.75 79 LEU A C 1
ATOM 616 O O . LEU A 1 79 ? -3.437 -14.404 -0.247 1.00 91.75 79 LEU A O 1
ATOM 620 N N . ASN A 1 80 ? -3.152 -12.685 -1.658 1.00 87.81 80 ASN A N 1
ATOM 621 C CA . ASN A 1 80 ? -3.709 -13.357 -2.810 1.00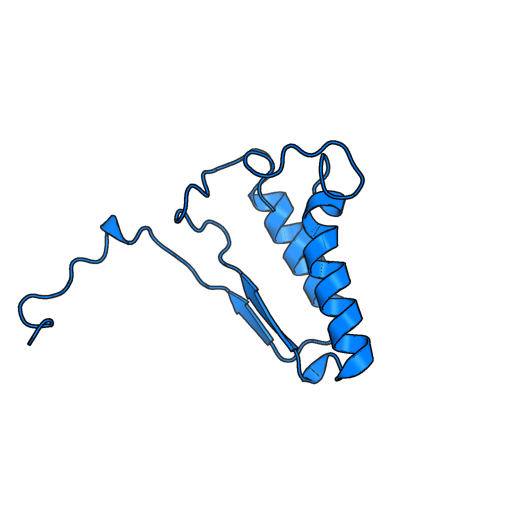 87.81 80 ASN A CA 1
ATOM 622 C C . ASN A 1 80 ? -2.616 -13.617 -3.842 1.00 87.81 80 ASN A C 1
ATOM 624 O O . ASN A 1 80 ? -2.178 -12.709 -4.546 1.00 87.81 80 ASN A O 1
ATOM 628 N N . TYR A 1 81 ? -2.194 -14.870 -3.951 1.00 81.88 81 TYR A N 1
ATOM 629 C CA . TYR A 1 81 ? -1.289 -15.276 -5.012 1.00 81.88 81 TYR A CA 1
ATOM 630 C C . TYR A 1 81 ? -2.052 -15.317 -6.341 1.00 81.88 81 TYR A C 1
ATOM 632 O O . TYR A 1 81 ? -3.000 -16.083 -6.499 1.00 81.88 81 TYR A O 1
ATOM 640 N N . GLN A 1 82 ? -1.661 -14.457 -7.283 1.00 73.12 82 GLN A N 1
ATOM 641 C CA . GLN A 1 82 ? -2.284 -14.346 -8.604 1.00 73.12 82 GLN A CA 1
ATOM 642 C C . GLN A 1 82 ? -1.314 -14.820 -9.687 1.00 73.12 82 GLN A C 1
ATOM 644 O O . GLN A 1 82 ? -0.691 -13.980 -10.347 1.00 73.12 82 GLN A O 1
ATOM 649 N N . PRO A 1 83 ? -1.176 -16.141 -9.904 1.00 62.25 83 PRO A N 1
ATOM 650 C CA . PRO A 1 83 ? -0.568 -16.610 -11.134 1.00 62.25 83 PRO A CA 1
ATOM 651 C C . PRO A 1 83 ? -1.416 -16.100 -12.306 1.00 62.25 83 PRO A C 1
ATOM 653 O O . PRO A 1 83 ? -2.640 -15.976 -12.210 1.00 62.25 83 PRO A O 1
ATOM 656 N N . THR A 1 84 ? -0.753 -15.730 -13.397 1.00 57.34 84 THR A N 1
ATOM 657 C CA . THR A 1 84 ? -1.373 -15.143 -14.585 1.00 57.34 84 THR A CA 1
ATOM 658 C C . THR A 1 84 ? -2.566 -15.992 -15.037 1.00 57.34 84 THR A C 1
ATOM 660 O O . THR A 1 84 ? -2.431 -17.204 -15.200 1.00 57.34 84 THR A O 1
ATOM 663 N N . ILE A 1 85 ? -3.721 -15.360 -15.291 1.00 54.75 85 ILE A N 1
ATOM 664 C CA . ILE A 1 85 ? -4.958 -16.011 -15.783 1.00 54.75 85 ILE A CA 1
ATOM 665 C C . ILE A 1 85 ? -4.703 -16.882 -17.031 1.00 54.75 85 ILE A C 1
ATOM 667 O O . ILE A 1 85 ? -5.425 -17.841 -17.273 1.00 54.75 85 ILE A O 1
ATOM 671 N N . LEU A 1 86 ? -3.620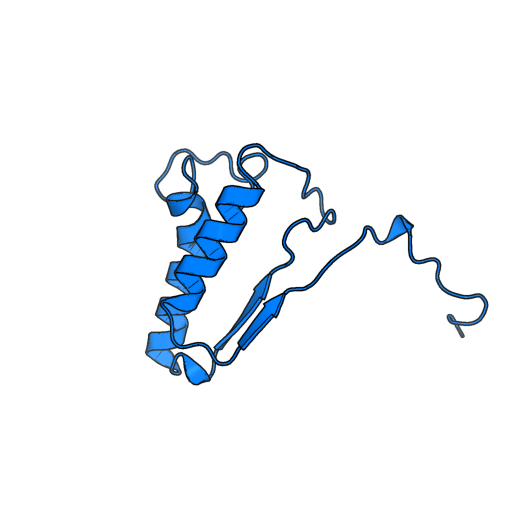 -16.624 -17.770 1.00 54.31 86 LEU A N 1
ATOM 672 C CA . LEU A 1 86 ? -3.164 -17.429 -18.906 1.00 54.31 86 LEU A CA 1
ATOM 673 C C . LEU A 1 86 ? -2.857 -18.906 -18.573 1.00 54.31 86 LEU A C 1
ATOM 675 O O . LEU A 1 86 ? -2.805 -19.715 -19.494 1.00 54.31 86 LEU A O 1
ATOM 679 N N . ALA A 1 87 ? -2.672 -19.278 -17.300 1.00 53.06 87 ALA A N 1
ATOM 680 C CA . ALA A 1 87 ? -2.482 -20.675 -16.889 1.00 53.06 87 ALA A CA 1
ATOM 681 C C . ALA A 1 87 ? -3.788 -21.402 -16.510 1.00 53.06 87 ALA A C 1
ATOM 683 O O . ALA A 1 87 ? -3.801 -22.629 -16.431 1.00 53.06 87 ALA A O 1
ATOM 684 N N . ALA A 1 88 ? -4.889 -20.681 -16.281 1.00 52.25 88 ALA A N 1
ATOM 685 C CA . ALA A 1 88 ? -6.164 -21.279 -15.899 1.00 52.25 88 ALA A CA 1
ATOM 686 C C . ALA A 1 88 ? -7.092 -21.330 -17.116 1.00 52.25 88 ALA A C 1
ATOM 688 O O . ALA A 1 88 ? -7.874 -20.415 -17.364 1.00 52.25 88 ALA A O 1
ATOM 689 N N . GLN A 1 89 ? -7.003 -22.409 -17.893 1.00 54.16 89 GLN A N 1
ATOM 690 C CA . GLN A 1 89 ? -8.039 -22.689 -18.883 1.00 54.16 89 GLN A CA 1
ATOM 691 C C . GLN A 1 89 ? -9.356 -22.985 -18.157 1.00 54.16 89 GLN A C 1
ATOM 693 O O . GLN A 1 89 ? -9.380 -23.750 -17.191 1.00 54.16 89 GLN A O 1
ATOM 698 N N . THR A 1 90 ? -10.458 -22.397 -18.624 1.00 62.38 90 THR A N 1
ATOM 699 C CA . THR A 1 90 ? -11.801 -22.824 -18.220 1.00 62.38 90 THR A CA 1
ATOM 700 C C . THR A 1 90 ? -11.965 -24.301 -18.598 1.00 62.38 90 THR A C 1
ATOM 702 O O . THR A 1 90 ? -11.778 -24.630 -19.773 1.00 62.38 90 THR A O 1
ATOM 705 N N . PRO A 1 91 ? -12.286 -25.207 -17.651 1.00 65.62 91 PRO A N 1
ATOM 706 C CA . PRO A 1 91 ? -12.488 -26.611 -17.977 1.00 65.62 91 PRO A CA 1
ATOM 707 C C . PRO A 1 91 ? -13.591 -26.778 -19.031 1.00 65.62 91 PRO A C 1
ATOM 709 O O . PRO A 1 91 ? -14.588 -26.043 -18.987 1.00 65.62 91 PRO A O 1
ATOM 712 N N . PRO A 1 92 ? -13.466 -27.752 -19.950 1.00 61.50 92 PRO A N 1
ATOM 713 C CA . PRO A 1 92 ? -14.552 -28.100 -20.856 1.00 61.50 92 PRO A CA 1
ATOM 714 C C . PRO A 1 92 ? -15.848 -28.349 -20.066 1.00 61.50 92 PRO A C 1
ATOM 716 O O . PRO A 1 92 ? -15.875 -29.194 -19.175 1.00 61.50 92 PRO A O 1
ATOM 719 N N . GLY A 1 93 ? -16.909 -27.595 -20.377 1.00 62.38 93 GLY A N 1
ATOM 720 C CA . GLY A 1 93 ? -18.233 -27.741 -19.754 1.00 62.38 93 GLY A CA 1
ATOM 721 C C . GLY A 1 93 ? -18.567 -26.777 -18.608 1.00 62.38 93 GLY A C 1
ATOM 722 O O . GLY A 1 93 ? -19.655 -26.880 -18.057 1.00 62.38 93 GLY A O 1
ATOM 723 N N . PHE A 1 94 ? -17.696 -25.824 -18.258 1.00 62.44 94 PHE A N 1
ATOM 724 C CA . PHE A 1 94 ? -17.978 -24.852 -17.183 1.00 62.44 94 PHE A CA 1
ATOM 725 C C . PHE A 1 94 ? -18.786 -23.611 -17.635 1.00 62.44 94 PHE A C 1
ATOM 727 O O . PHE A 1 94 ? -19.033 -22.707 -16.843 1.00 62.44 94 PHE A O 1
ATOM 734 N N . GLY A 1 95 ? -19.188 -23.553 -18.909 1.00 56.22 95 GLY A N 1
ATOM 735 C CA . GLY A 1 95 ? -20.063 -22.520 -19.471 1.00 56.22 95 GLY A CA 1
ATOM 736 C C . GLY A 1 95 ? -21.317 -23.138 -20.084 1.00 56.22 95 GLY A C 1
ATOM 737 O O . GLY A 1 95 ? -21.390 -23.280 -21.304 1.00 56.22 95 GLY A O 1
ATOM 738 N N . ALA A 1 96 ? -22.257 -23.527 -19.224 1.00 39.81 96 ALA A N 1
ATOM 739 C CA . ALA A 1 96 ? -23.656 -23.811 -19.538 1.00 39.81 96 ALA A CA 1
ATOM 740 C C . ALA A 1 96 ? -24.529 -23.146 -18.469 1.00 39.81 96 ALA A C 1
ATOM 742 O O . ALA A 1 96 ? -24.126 -23.202 -17.283 1.00 39.81 96 ALA A O 1
#

Mean predicted aligned error: 6.55 Å

Foldseek 3Di:
DALVVPVDPDQCHDDLNNVCVVVLVVLVVVCVVPNQLAAEAEDEQPAPPDPPDDHPCSVVSVVVNVVSVVVTRHVYYHYDHHDDCVVDDDPPPPPD

pLDDT: mean 89.68, std 14.36, range [39.81, 98.81]

Organism: Pseudomonas syringae pv. maculicola (NCBI:txid59511)

InterPro domains:
  IPR001155 NADH:flavin oxidoreductase/NADH oxidase, N-terminal [PF00724] (3-82)
  IPR013785 Aldolase-type TIM barrel [G3DSA:3.20.20.70] (1-93)
  IPR045247 Oxidoreductase Oye-like [PTHR22893] (1-79)

Secondary structure (DSSP, 8-state):
--TTT----STTSSSHHHHHHHHHHHHHHHHHHH-GGG-EEEE-TT---TT----TTHHHHHHHHHHHHHTS--SEEEE-----GGG-PPPTT---

Sequence (96 aa):
MSSSLNTRTDQYGGSIANRQRFLLETIDAIAAEIGGSKIGVRFSPFGRLYDFGVYEGEEETWMSMASALNERELAFVHLNYQPTILAAQTPPGFGA

Radius of gyration: 16.2 Å; Cα contacts (8 Å, |Δi|>4): 102; chains: 1; bounding box: 37×42×36 Å

Nearest PDB structures (foldseek):
  3p8i-assembly1_A  TM=8.727E-01  e=5.362E-05  Enterobacter cloacae
  3p8j-assembly1_A  TM=8.171E-01  e=2.911E-05  Enterobacter cloacae
  3p84-assembly1_A  TM=8.433E-01  e=5.010E-05  Enterobacter cloacae
  4qnw-assembly1_A  TM=8.188E-01  e=5.010E-05  Aspergillus fumigatus Af293
  3p67-assembly1_A  TM=8.190E-01  e=5.362E-05  Enterobacter cloacae